Protein AF-A0A420D5E5-F1 (afdb_monomer)

Foldseek 3Di:
DCVVVVVVVVVVVVVVVVVCVVVVVVVVVVVVVVVVVVVVVVVVVLVVVLVVLLVVLQVVLQVQQVVVCVVVVVPRVSNVVSNVVSNVVSVVVSCVSVPVDDDPDVVVVVVVVVVVVVVD

Solvent-accessible surface area (backbone atoms only — not comparable to full-atom values): 6403 Å² total; per-residue (Å²): 132,63,67,70,54,54,54,56,49,52,54,50,49,52,50,50,51,53,51,48,54,53,48,57,49,50,55,52,50,52,52,50,51,52,53,49,52,50,51,52,52,53,51,48,55,50,52,50,50,51,49,50,54,33,52,50,31,36,51,51,16,41,54,51,8,50,53,46,18,66,75,70,66,44,76,65,57,39,34,53,52,29,35,52,49,16,44,51,52,18,50,52,50,46,40,44,74,75,58,76,46,86,68,88,57,72,66,58,58,50,52,57,53,52,54,61,63,70,78,109

Structure (mmCIF, N/CA/C/O backbone):
data_AF-A0A420D5E5-F1
#
_entry.id   AF-A0A420D5E5-F1
#
loop_
_atom_site.group_PDB
_atom_site.id
_atom_site.type_symbol
_atom_site.label_atom_id
_atom_site.label_alt_id
_atom_site.label_comp_id
_atom_site.label_asym_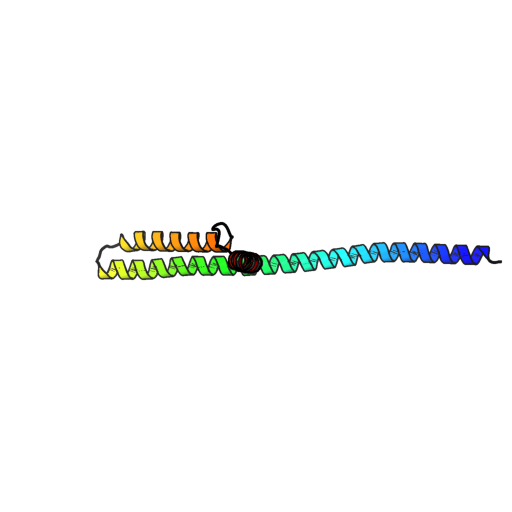id
_atom_site.label_entity_id
_atom_site.label_seq_id
_atom_site.pdbx_PDB_ins_code
_atom_site.Cartn_x
_atom_site.Cartn_y
_atom_site.Cartn_z
_atom_site.occupancy
_atom_site.B_iso_or_equiv
_atom_site.auth_seq_id
_atom_site.auth_comp_id
_atom_site.auth_asym_id
_atom_site.auth_atom_id
_atom_site.pdbx_PDB_model_num
ATOM 1 N N . MET A 1 1 ? 36.177 1.007 -63.473 1.00 59.88 1 MET A N 1
ATOM 2 C CA . MET A 1 1 ? 35.123 2.010 -63.183 1.00 59.88 1 MET A CA 1
ATOM 3 C C . MET A 1 1 ? 34.211 1.621 -62.009 1.00 59.88 1 MET A C 1
ATOM 5 O O . MET A 1 1 ? 33.434 2.459 -61.579 1.00 59.88 1 MET A O 1
ATOM 9 N N . THR A 1 2 ? 34.251 0.377 -61.513 1.00 67.38 2 THR A N 1
ATOM 10 C CA . THR A 1 2 ? 33.344 -0.151 -60.471 1.00 67.38 2 THR A CA 1
ATOM 11 C C . THR A 1 2 ? 33.805 0.124 -59.038 1.00 67.38 2 THR A C 1
ATOM 13 O O . THR A 1 2 ? 32.967 0.294 -58.166 1.00 67.38 2 THR A O 1
ATOM 16 N N . ASP A 1 3 ? 35.113 0.253 -58.828 1.00 74.44 3 ASP A N 1
ATOM 17 C CA . ASP A 1 3 ? 35.763 0.435 -57.523 1.00 74.44 3 ASP A CA 1
ATOM 18 C C . ASP A 1 3 ? 35.226 1.644 -56.721 1.00 74.44 3 ASP A C 1
ATOM 20 O O . ASP A 1 3 ? 34.739 1.504 -55.606 1.00 74.44 3 ASP A O 1
ATOM 24 N N . ASN A 1 4 ? 35.138 2.813 -57.363 1.00 78.56 4 ASN A N 1
ATOM 25 C CA . ASN A 1 4 ? 34.625 4.053 -56.757 1.00 78.56 4 ASN A CA 1
ATOM 26 C C . ASN A 1 4 ? 33.121 3.985 -56.381 1.00 78.56 4 ASN A C 1
ATOM 28 O O . ASN A 1 4 ? 32.632 4.700 -55.508 1.00 78.56 4 ASN A O 1
ATOM 32 N N . ARG A 1 5 ? 32.340 3.113 -57.037 1.00 78.50 5 ARG A N 1
ATOM 33 C CA . ARG A 1 5 ? 30.912 2.950 -56.717 1.00 78.50 5 ARG A CA 1
ATOM 34 C C . ARG A 1 5 ? 30.732 2.150 -55.430 1.00 78.50 5 ARG A C 1
ATOM 36 O O . ARG A 1 5 ? 29.925 2.562 -54.601 1.00 78.50 5 ARG A O 1
ATOM 43 N N . GLU A 1 6 ? 31.468 1.053 -55.284 1.00 83.94 6 GLU A N 1
ATOM 44 C CA . GLU A 1 6 ? 31.451 0.202 -54.087 1.00 83.94 6 GLU A CA 1
ATOM 45 C C . GLU A 1 6 ? 31.880 1.004 -52.851 1.00 83.94 6 GLU A C 1
ATOM 47 O O . GLU A 1 6 ? 31.156 1.029 -51.856 1.00 83.94 6 GLU A O 1
ATOM 52 N N . GLU A 1 7 ? 32.960 1.785 -52.967 1.00 85.62 7 GLU A N 1
ATOM 53 C CA . GLU A 1 7 ? 33.458 2.652 -51.891 1.00 85.62 7 GLU A CA 1
ATOM 54 C C . GLU A 1 7 ? 32.387 3.652 -51.410 1.00 85.62 7 GLU A C 1
ATOM 56 O O . GLU A 1 7 ? 32.112 3.761 -50.212 1.00 85.62 7 GLU A O 1
ATOM 61 N N . SER A 1 8 ? 31.672 4.297 -52.342 1.00 84.25 8 SER A N 1
ATOM 62 C CA . SER A 1 8 ? 30.581 5.227 -52.005 1.00 84.25 8 SER A CA 1
ATOM 63 C C . SER A 1 8 ? 29.365 4.557 -51.340 1.00 84.25 8 SER A C 1
ATOM 65 O O . SER A 1 8 ? 28.633 5.197 -50.578 1.00 84.25 8 SER A O 1
ATOM 67 N N . LEU A 1 9 ? 29.103 3.279 -51.640 1.00 87.00 9 LEU A N 1
ATOM 68 C CA . LEU A 1 9 ? 27.995 2.515 -51.059 1.00 87.00 9 LEU A CA 1
ATOM 69 C C . LEU A 1 9 ? 28.341 2.029 -49.656 1.00 87.00 9 LEU A C 1
ATOM 71 O O . LEU A 1 9 ? 27.487 2.077 -48.767 1.00 87.00 9 LEU A O 1
ATOM 75 N N . ASP A 1 10 ? 29.584 1.613 -49.443 1.00 90.56 10 ASP A N 1
ATOM 76 C CA . ASP A 1 10 ? 30.076 1.209 -48.133 1.00 90.56 10 ASP A CA 1
ATOM 77 C C . ASP A 1 10 ? 30.113 2.385 -47.160 1.00 90.56 10 ASP A C 1
ATOM 79 O O . ASP A 1 10 ? 29.715 2.242 -46.001 1.00 90.56 10 ASP A O 1
ATOM 83 N N . GLU A 1 11 ? 30.472 3.579 -47.627 1.00 91.50 11 GLU A N 1
ATOM 84 C CA . GLU A 1 11 ? 30.436 4.794 -46.815 1.00 91.50 11 GLU A CA 1
ATOM 85 C C . GLU A 1 11 ? 28.999 5.172 -46.406 1.00 91.50 11 GLU A C 1
ATOM 87 O O . GLU A 1 11 ? 28.723 5.464 -45.237 1.00 91.50 11 GLU A O 1
ATOM 92 N N . ARG A 1 12 ? 28.037 5.058 -47.333 1.00 88.31 12 ARG A N 1
ATOM 93 C CA . ARG A 1 12 ? 26.603 5.251 -47.046 1.00 88.31 12 ARG A CA 1
ATOM 94 C C . ARG A 1 12 ? 26.059 4.208 -46.076 1.00 88.31 12 ARG A C 1
ATOM 96 O O . ARG A 1 12 ? 25.318 4.567 -45.165 1.00 88.31 12 ARG A O 1
ATOM 103 N N . ARG A 1 13 ? 26.426 2.934 -46.241 1.00 92.94 13 ARG A N 1
ATOM 104 C CA . ARG A 1 13 ? 26.044 1.854 -45.316 1.00 92.94 13 ARG A CA 1
ATOM 105 C C . ARG A 1 13 ? 26.590 2.114 -43.922 1.00 92.94 13 ARG A C 1
ATOM 107 O O . ARG A 1 13 ? 25.833 2.035 -42.965 1.00 92.94 13 ARG A O 1
ATOM 114 N N . ARG A 1 14 ? 27.866 2.491 -43.801 1.00 93.06 14 ARG A N 1
ATOM 115 C CA . ARG A 1 14 ? 28.476 2.854 -42.512 1.00 93.06 14 ARG A CA 1
ATOM 116 C C . ARG A 1 14 ? 27.738 4.006 -41.843 1.00 93.06 14 ARG A C 1
ATOM 118 O O . ARG A 1 14 ? 27.431 3.912 -40.657 1.00 93.06 14 ARG A O 1
ATOM 125 N N . ARG A 1 15 ? 27.402 5.052 -42.603 1.00 91.44 15 ARG A N 1
ATOM 126 C CA . ARG A 1 15 ? 26.631 6.193 -42.097 1.00 91.44 15 ARG A CA 1
ATOM 127 C C . ARG A 1 15 ? 25.240 5.781 -41.611 1.00 91.44 15 ARG A C 1
ATOM 129 O O . ARG A 1 15 ? 24.864 6.151 -40.507 1.00 91.44 15 ARG A O 1
ATOM 136 N N . LEU A 1 16 ? 24.516 4.981 -42.394 1.00 89.12 16 LEU A N 1
ATOM 137 C CA . LEU A 1 16 ? 23.186 4.488 -42.024 1.00 89.12 16 LEU A CA 1
ATOM 138 C C . LEU A 1 16 ? 23.230 3.576 -40.795 1.00 89.12 16 LEU A C 1
ATOM 140 O O . LEU A 1 16 ? 22.380 3.698 -39.921 1.00 89.12 16 LEU A O 1
ATOM 144 N N . THR A 1 17 ? 24.229 2.700 -40.682 1.00 90.69 17 THR A N 1
ATOM 145 C CA . THR A 1 17 ? 24.403 1.844 -39.499 1.00 90.69 17 THR A CA 1
ATOM 146 C C . THR A 1 17 ? 24.723 2.671 -38.254 1.00 90.69 17 THR A C 1
ATOM 148 O O . THR A 1 17 ? 24.198 2.379 -37.183 1.00 90.69 17 THR A O 1
ATOM 151 N N . ALA A 1 18 ? 25.538 3.723 -38.380 1.00 90.69 18 ALA A N 1
ATOM 152 C CA . ALA A 1 18 ? 25.820 4.643 -37.279 1.00 90.69 18 ALA A CA 1
ATOM 153 C C . ALA A 1 18 ? 24.566 5.426 -36.844 1.00 90.69 18 ALA A C 1
ATOM 155 O O . ALA A 1 18 ? 24.319 5.579 -35.649 1.00 90.69 18 ALA A O 1
ATOM 156 N N . GLU A 1 19 ? 23.748 5.867 -37.800 1.00 88.62 19 GLU A N 1
ATOM 157 C CA . GLU A 1 19 ? 22.486 6.568 -37.543 1.00 88.62 19 GLU A CA 1
ATOM 158 C C . GLU A 1 19 ? 21.430 5.644 -36.914 1.00 88.62 19 GLU A C 1
ATOM 160 O O . GLU A 1 19 ? 20.793 6.015 -35.930 1.00 88.62 19 GLU A O 1
ATOM 165 N N . LEU A 1 20 ? 21.302 4.403 -37.400 1.00 87.19 20 LEU A N 1
ATOM 166 C CA . LEU A 1 20 ? 20.439 3.376 -36.805 1.00 87.19 20 LEU A CA 1
ATOM 167 C C . LEU A 1 20 ? 20.885 2.996 -35.392 1.00 87.19 20 LEU A C 1
ATOM 169 O O . LEU A 1 20 ? 20.038 2.784 -34.530 1.00 87.19 20 LEU A O 1
ATOM 173 N N . ALA A 1 21 ? 22.194 2.930 -35.133 1.00 89.00 21 ALA A N 1
ATOM 174 C CA . A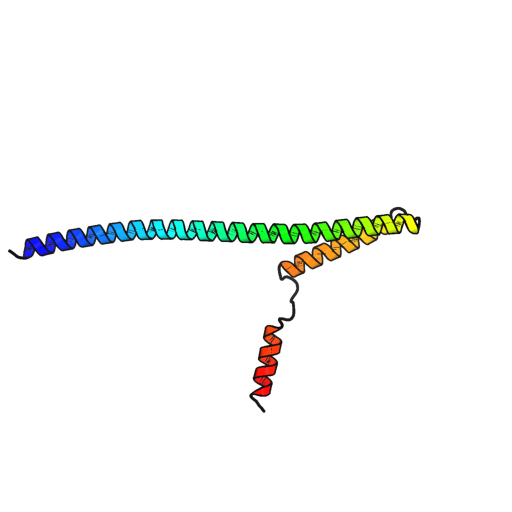LA A 1 21 ? 22.711 2.676 -33.792 1.00 89.00 21 ALA A CA 1
ATOM 175 C C . ALA A 1 21 ? 22.360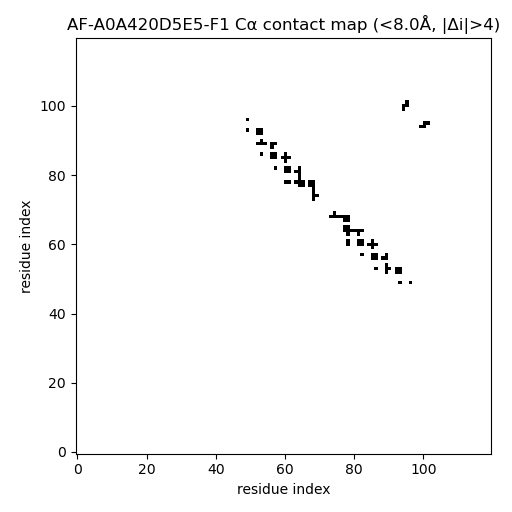 3.818 -32.828 1.00 89.00 21 ALA A C 1
ATOM 177 O O . ALA A 1 21 ? 21.939 3.552 -31.706 1.00 89.00 21 ALA A O 1
ATOM 178 N N . GLN A 1 22 ? 22.468 5.078 -33.264 1.00 87.00 22 GLN A N 1
ATOM 179 C CA . GLN A 1 22 ? 22.062 6.231 -32.452 1.00 87.00 22 GLN A CA 1
ATOM 1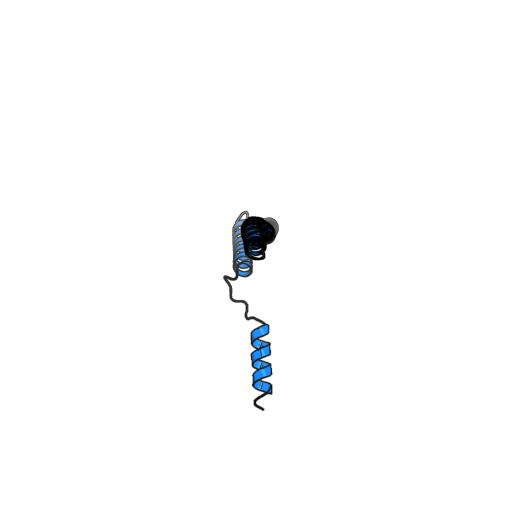80 C C . GLN A 1 22 ? 20.554 6.249 -32.198 1.00 87.00 22 GLN A C 1
ATOM 182 O O . GLN A 1 22 ? 20.124 6.417 -31.058 1.00 87.00 22 GLN A O 1
ATOM 187 N N . ARG A 1 23 ? 19.749 6.016 -33.237 1.00 85.94 23 ARG A N 1
ATOM 188 C CA . ARG A 1 23 ? 18.288 6.016 -33.129 1.00 85.94 23 ARG A CA 1
ATOM 189 C C . ARG A 1 23 ? 17.772 4.855 -32.285 1.00 85.94 23 ARG A C 1
ATOM 191 O O . ARG A 1 23 ? 16.956 5.066 -31.405 1.00 85.94 23 ARG A O 1
ATOM 198 N N . GLY A 1 24 ? 18.348 3.666 -32.446 1.00 84.19 24 GLY A N 1
ATOM 199 C CA . GLY A 1 24 ? 18.023 2.510 -31.614 1.00 84.19 24 GLY A CA 1
ATOM 200 C C . GLY A 1 24 ? 18.405 2.676 -30.139 1.00 84.19 24 GLY A C 1
ATOM 201 O O . GLY A 1 24 ? 17.820 2.006 -29.295 1.00 84.19 24 GLY A O 1
ATOM 202 N N . ILE A 1 25 ? 19.364 3.546 -29.797 1.00 83.88 25 ILE A N 1
ATOM 203 C CA . ILE A 1 25 ? 19.651 3.906 -28.397 1.00 83.88 25 ILE A CA 1
ATOM 204 C C . ILE A 1 25 ? 18.601 4.891 -27.868 1.00 83.88 25 ILE A C 1
ATOM 206 O O . ILE A 1 25 ? 18.153 4.720 -26.738 1.00 83.88 25 ILE A O 1
ATOM 210 N N . ALA A 1 26 ? 18.198 5.881 -28.671 1.00 82.06 26 ALA A N 1
ATOM 211 C CA . ALA A 1 26 ? 17.155 6.841 -28.306 1.00 82.06 26 ALA A CA 1
ATOM 212 C C . ALA A 1 26 ? 15.790 6.158 -28.117 1.00 82.06 26 ALA A C 1
ATOM 214 O O . ALA A 1 26 ? 15.196 6.295 -27.054 1.00 82.06 26 ALA A O 1
ATOM 215 N N . ASP A 1 27 ? 15.368 5.328 -29.074 1.00 86.44 27 ASP A N 1
ATOM 216 C CA . ASP A 1 27 ? 14.101 4.588 -29.012 1.00 86.44 27 ASP A CA 1
ATOM 217 C C . ASP A 1 27 ? 14.060 3.662 -27.779 1.00 86.44 27 ASP A C 1
ATOM 219 O O . ASP A 1 27 ? 13.068 3.607 -27.060 1.00 86.44 27 ASP A O 1
ATOM 223 N N . LYS A 1 28 ? 15.175 2.983 -27.465 1.00 85.38 28 LYS A N 1
ATOM 224 C CA . LYS A 1 28 ? 15.289 2.149 -26.253 1.00 85.38 28 LYS A CA 1
ATOM 225 C C . LYS A 1 28 ? 15.284 2.957 -24.958 1.00 85.38 28 LYS A C 1
ATOM 227 O O . LYS A 1 28 ? 14.877 2.431 -23.924 1.00 85.38 28 LYS A O 1
ATOM 232 N N . ALA A 1 29 ? 15.800 4.185 -24.974 1.00 82.81 29 ALA A N 1
ATOM 233 C CA . ALA A 1 29 ? 15.765 5.067 -23.813 1.00 82.81 29 ALA A CA 1
ATOM 234 C C . ALA A 1 29 ? 14.335 5.559 -23.553 1.00 82.81 29 ALA A C 1
ATOM 236 O O . ALA A 1 29 ? 13.877 5.477 -22.416 1.00 82.81 29 ALA A O 1
ATOM 237 N N . GLU A 1 30 ? 13.615 5.961 -24.602 1.00 84.31 30 GLU A N 1
ATOM 238 C CA . GLU A 1 30 ? 12.204 6.353 -24.525 1.00 84.31 30 GLU A CA 1
ATOM 239 C C . GLU A 1 30 ? 11.319 5.188 -24.064 1.00 84.31 30 GLU A C 1
ATOM 241 O O . GLU A 1 30 ? 10.570 5.337 -23.101 1.00 84.31 30 GLU A O 1
ATOM 246 N N . GLU A 1 31 ? 11.482 3.995 -24.646 1.00 84.81 31 GLU A N 1
ATOM 247 C CA . GLU A 1 31 ? 10.757 2.786 -24.229 1.00 84.81 31 GLU A CA 1
ATOM 248 C C . GLU A 1 31 ? 11.013 2.463 -22.746 1.00 84.81 31 GLU A C 1
ATOM 250 O O . GLU A 1 31 ? 10.101 2.128 -21.988 1.00 84.81 31 GLU A O 1
ATOM 255 N N . ARG A 1 32 ? 12.258 2.619 -22.282 1.00 83.31 32 ARG A N 1
ATOM 256 C CA . ARG A 1 32 ? 12.615 2.392 -20.877 1.00 83.31 32 ARG A CA 1
ATOM 257 C C . ARG A 1 32 ? 11.992 3.429 -19.941 1.00 83.31 32 ARG A C 1
ATOM 259 O O . ARG A 1 32 ? 11.614 3.075 -18.821 1.00 83.31 32 ARG A O 1
ATOM 266 N N . ASP A 1 33 ? 11.902 4.682 -20.366 1.00 85.88 33 ASP A N 1
ATOM 267 C CA . ASP A 1 33 ? 11.272 5.751 -19.593 1.00 85.88 33 ASP A CA 1
ATOM 268 C C . ASP A 1 33 ? 9.749 5.579 -19.532 1.00 85.88 33 ASP A C 1
ATOM 270 O O . ASP A 1 33 ? 9.161 5.747 -18.460 1.00 85.88 33 ASP A O 1
ATOM 274 N N . GLU A 1 34 ? 9.117 5.136 -20.621 1.00 87.00 34 GLU A N 1
ATOM 275 C CA . GLU A 1 34 ? 7.698 4.766 -20.653 1.00 87.00 34 GLU A CA 1
ATOM 276 C C . GLU A 1 34 ? 7.394 3.587 -19.724 1.00 87.00 34 GLU A C 1
ATOM 278 O O . GLU A 1 34 ? 6.502 3.687 -18.875 1.00 87.00 34 GLU A O 1
ATOM 283 N N . ILE A 1 35 ? 8.179 2.505 -19.794 1.00 86.50 35 ILE A N 1
ATOM 284 C CA . ILE A 1 35 ? 8.045 1.347 -18.894 1.00 86.50 35 ILE A CA 1
ATOM 285 C C . ILE A 1 35 ? 8.179 1.794 -17.434 1.00 86.50 35 ILE A C 1
ATOM 287 O O . ILE A 1 35 ? 7.376 1.410 -16.580 1.00 86.50 35 ILE A O 1
ATOM 291 N N . ARG A 1 36 ? 9.152 2.659 -17.132 1.00 83.88 36 ARG A N 1
ATOM 292 C CA . ARG A 1 36 ? 9.365 3.175 -15.775 1.00 83.88 36 ARG A CA 1
ATOM 293 C C . ARG A 1 36 ? 8.213 4.061 -15.303 1.00 83.88 36 ARG A C 1
ATOM 295 O O . ARG A 1 36 ? 7.827 3.995 -14.131 1.00 83.88 36 ARG A O 1
ATOM 302 N N . ALA A 1 37 ? 7.650 4.883 -16.183 1.00 85.31 37 ALA A N 1
ATOM 303 C CA . ALA A 1 37 ? 6.485 5.708 -15.884 1.00 85.31 37 ALA A CA 1
ATOM 304 C C . ALA A 1 37 ? 5.240 4.844 -15.621 1.00 85.31 37 ALA A C 1
ATOM 306 O O . ALA A 1 37 ? 4.489 5.110 -14.676 1.00 85.31 37 ALA A O 1
ATOM 307 N N . GLU A 1 38 ? 5.045 3.774 -16.395 1.00 85.44 38 GLU A N 1
ATOM 308 C CA . GLU A 1 38 ? 3.988 2.795 -16.154 1.00 85.44 38 GLU A CA 1
ATOM 309 C C . GLU A 1 38 ? 4.156 2.063 -14.822 1.00 85.44 38 GLU A C 1
ATOM 311 O O . GLU A 1 38 ? 3.193 1.960 -14.059 1.00 85.44 38 GLU A O 1
ATOM 316 N N . GLU A 1 39 ? 5.356 1.563 -14.519 1.00 84.50 39 GLU A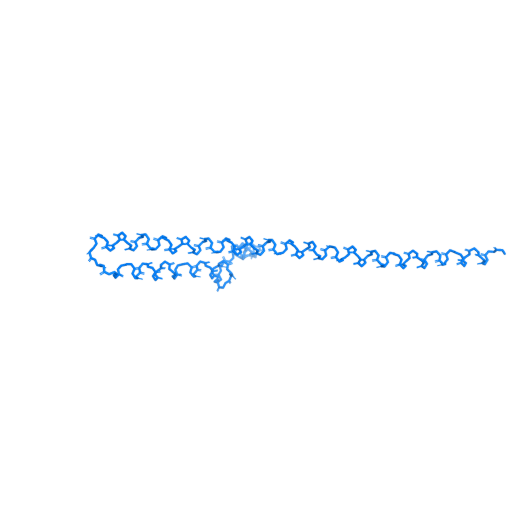 N 1
ATOM 317 C CA . GLU A 1 39 ? 5.658 0.906 -13.243 1.00 84.50 39 GLU A CA 1
ATOM 318 C C . GLU A 1 39 ? 5.413 1.845 -12.063 1.00 84.50 39 GLU A C 1
ATOM 320 O O . GLU A 1 39 ? 4.774 1.458 -11.085 1.00 84.50 39 GLU A O 1
ATOM 325 N N . THR A 1 40 ? 5.830 3.107 -12.181 1.00 86.19 40 THR A N 1
ATOM 326 C CA . THR A 1 40 ? 5.596 4.130 -11.153 1.00 86.19 40 THR A CA 1
ATOM 327 C C . THR A 1 40 ? 4.100 4.359 -10.935 1.00 86.19 40 THR A C 1
ATOM 329 O O . THR A 1 40 ? 3.633 4.388 -9.794 1.00 86.19 40 THR A O 1
ATOM 332 N N . ARG A 1 41 ? 3.311 4.461 -12.014 1.00 88.75 41 ARG A N 1
ATOM 333 C CA . ARG A 1 41 ? 1.851 4.629 -11.931 1.00 88.75 41 ARG A CA 1
ATOM 334 C C . ARG A 1 41 ? 1.174 3.410 -11.299 1.00 88.75 41 ARG A C 1
ATOM 336 O O . ARG A 1 41 ? 0.293 3.574 -10.452 1.00 88.75 41 ARG A O 1
ATOM 343 N N . LYS A 1 42 ? 1.591 2.197 -11.680 1.00 85.44 42 LYS A N 1
ATOM 344 C CA . LYS A 1 42 ? 1.097 0.930 -11.112 1.00 85.44 42 LYS A CA 1
ATOM 345 C C . LYS A 1 42 ? 1.427 0.839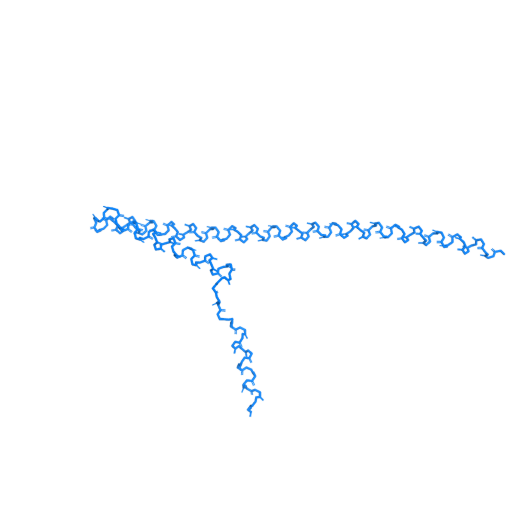 -9.616 1.00 85.44 42 LYS A C 1
ATOM 347 O O . LYS A 1 42 ? 0.532 0.561 -8.817 1.00 85.44 42 LYS A O 1
ATOM 352 N N . GLY A 1 43 ? 2.664 1.158 -9.229 1.00 85.25 43 GLY A N 1
ATOM 353 C CA . GLY A 1 43 ? 3.114 1.187 -7.836 1.00 85.25 43 GLY A CA 1
ATOM 354 C C . GLY A 1 43 ? 2.340 2.195 -6.985 1.00 85.25 43 GLY A C 1
ATOM 355 O O . GLY A 1 43 ? 1.878 1.855 -5.897 1.00 85.25 43 GLY A O 1
ATOM 356 N N . TYR A 1 44 ? 2.101 3.400 -7.507 1.00 89.25 44 TYR A N 1
ATOM 357 C CA . TYR A 1 44 ? 1.307 4.419 -6.818 1.00 89.25 44 TYR A CA 1
ATOM 358 C C . TYR A 1 44 ? -0.151 3.992 -6.617 1.00 89.25 44 TYR A C 1
ATOM 360 O O . TYR A 1 44 ? -0.693 4.115 -5.519 1.00 89.25 44 TYR A O 1
ATOM 368 N N . GLY A 1 45 ? -0.787 3.442 -7.657 1.00 88.50 45 GLY A N 1
ATOM 369 C CA . GLY A 1 45 ? -2.160 2.942 -7.566 1.00 88.50 45 GLY A CA 1
ATOM 370 C C . GLY A 1 45 ? -2.305 1.811 -6.545 1.00 88.50 45 GLY A C 1
ATOM 371 O O . GLY A 1 45 ? -3.289 1.759 -5.808 1.00 88.50 45 GLY A O 1
ATOM 372 N N . MET A 1 46 ? -1.307 0.931 -6.458 1.00 86.56 46 MET A N 1
ATOM 373 C CA . MET A 1 46 ? -1.273 -0.129 -5.453 1.00 86.56 46 MET A CA 1
ATOM 374 C C . MET A 1 46 ? -1.059 0.425 -4.040 1.00 86.56 46 MET A C 1
ATOM 376 O O . MET A 1 46 ? -1.806 0.062 -3.133 1.00 86.56 46 MET A O 1
ATOM 380 N N . ALA A 1 47 ? -0.121 1.357 -3.855 1.00 87.44 47 ALA A N 1
ATOM 381 C CA . ALA A 1 47 ? 0.114 2.012 -2.568 1.00 87.44 47 ALA A CA 1
ATOM 382 C C . ALA A 1 47 ? -1.135 2.744 -2.052 1.00 87.44 47 ALA A C 1
ATOM 384 O O . ALA A 1 47 ? -1.474 2.633 -0.873 1.00 87.44 47 ALA A O 1
ATOM 385 N N . MET A 1 48 ? -1.862 3.435 -2.933 1.00 92.12 48 MET A N 1
ATOM 386 C CA . MET A 1 48 ? -3.123 4.095 -2.590 1.00 92.12 48 MET A CA 1
ATOM 387 C C . MET A 1 48 ? -4.202 3.111 -2.142 1.00 92.12 48 MET A C 1
ATOM 389 O O . MET A 1 48 ? -4.854 3.349 -1.126 1.00 92.12 48 MET A O 1
ATOM 393 N N . LYS A 1 49 ? -4.361 1.982 -2.844 1.00 89.12 49 LYS A N 1
ATOM 394 C CA . LYS A 1 49 ? -5.305 0.928 -2.441 1.00 89.12 49 LYS A CA 1
ATOM 395 C C . LYS A 1 49 ? -4.981 0.391 -1.051 1.00 89.12 49 LYS A C 1
ATOM 397 O O . LYS A 1 49 ? -5.838 0.442 -0.174 1.00 89.12 49 LYS A O 1
ATOM 402 N N . ILE A 1 50 ? -3.730 -0.012 -0.830 1.00 89.38 50 ILE A N 1
ATOM 403 C CA . ILE A 1 50 ? -3.255 -0.531 0.462 1.00 89.38 50 ILE A CA 1
ATOM 404 C C . ILE A 1 50 ? -3.493 0.495 1.580 1.00 89.38 50 ILE A C 1
ATOM 406 O O . ILE A 1 50 ? -3.983 0.150 2.655 1.00 89.38 50 ILE A O 1
ATOM 410 N N . SER A 1 51 ? -3.209 1.771 1.309 1.00 90.75 51 SER A N 1
ATOM 411 C CA . SER A 1 51 ? -3.426 2.857 2.269 1.00 90.75 51 SER A CA 1
ATOM 412 C C . SER A 1 51 ? -4.911 3.031 2.600 1.00 90.75 51 SER A C 1
ATOM 414 O O . SER A 1 51 ? -5.270 3.160 3.768 1.00 90.75 51 SER A O 1
ATOM 416 N N . SER A 1 52 ? -5.787 2.991 1.590 1.00 93.06 52 SER A N 1
ATOM 417 C CA . SER A 1 52 ? -7.235 3.133 1.780 1.00 93.06 52 SER A CA 1
ATOM 418 C C . SER A 1 52 ? -7.844 1.978 2.578 1.00 93.06 52 SER A C 1
ATOM 420 O O . SER A 1 52 ? -8.648 2.214 3.479 1.00 93.06 52 SER A O 1
ATOM 422 N N . GLU A 1 53 ? -7.407 0.744 2.317 1.00 89.69 53 GLU A N 1
ATOM 423 C CA . GLU A 1 53 ? -7.851 -0.438 3.054 1.00 89.69 53 GLU A CA 1
ATOM 424 C C . GLU A 1 53 ? -7.436 -0.347 4.527 1.00 89.69 53 GLU A C 1
ATOM 426 O O . GLU A 1 53 ? -8.257 -0.557 5.420 1.00 89.69 53 GLU A O 1
ATOM 431 N N . PHE A 1 54 ? -6.193 0.058 4.796 1.00 92.12 54 PHE A N 1
ATOM 432 C CA . PHE A 1 54 ? -5.697 0.248 6.156 1.00 92.12 54 PHE A CA 1
ATOM 433 C C . PHE A 1 54 ? -6.469 1.335 6.919 1.00 92.12 54 PHE A C 1
ATOM 435 O O . PHE A 1 54 ? -6.956 1.092 8.024 1.00 92.12 54 PHE A O 1
ATOM 442 N N . ILE A 1 55 ? -6.633 2.519 6.319 1.00 93.62 55 ILE A N 1
ATOM 443 C CA . ILE A 1 55 ? -7.350 3.642 6.942 1.00 93.62 55 ILE A CA 1
ATOM 444 C C . ILE A 1 55 ? -8.805 3.257 7.227 1.00 93.62 55 ILE A C 1
ATOM 446 O O . ILE A 1 55 ? -9.322 3.566 8.300 1.00 93.62 55 ILE A O 1
ATOM 450 N N . SER A 1 56 ? -9.455 2.538 6.306 1.00 94.00 56 SER A N 1
ATOM 451 C CA . SER A 1 56 ? -10.834 2.087 6.496 1.00 94.00 56 SER A CA 1
ATOM 452 C C . SER A 1 56 ? -10.984 1.169 7.715 1.00 94.00 56 SER A C 1
ATOM 454 O O . SER A 1 56 ? -11.889 1.379 8.521 1.00 94.00 56 SER A O 1
ATOM 456 N N . ALA A 1 57 ? -10.060 0.225 7.922 1.00 91.81 57 ALA A N 1
ATOM 457 C CA . ALA A 1 57 ? -10.076 -0.672 9.076 1.00 91.81 57 ALA A CA 1
ATOM 458 C C . ALA A 1 57 ? -9.918 0.087 10.405 1.00 91.81 57 ALA A C 1
ATOM 460 O O . ALA A 1 57 ? -10.626 -0.201 11.373 1.00 91.81 57 ALA A O 1
ATOM 461 N N . VAL A 1 58 ? -9.039 1.094 10.442 1.00 92.44 58 VAL A N 1
ATOM 462 C CA . VAL A 1 58 ? -8.831 1.940 11.628 1.00 92.44 58 VAL A CA 1
ATOM 463 C C . VAL A 1 58 ? -10.072 2.776 11.935 1.00 92.44 58 VAL A C 1
ATOM 465 O O . VAL A 1 58 ? -10.509 2.808 13.083 1.00 92.44 58 VAL A O 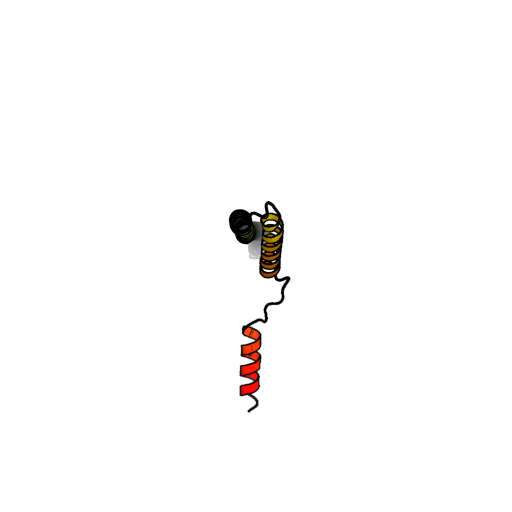1
ATOM 468 N N . ILE A 1 59 ? -10.670 3.418 10.925 1.00 95.56 59 ILE A N 1
ATOM 469 C CA . ILE A 1 59 ? -11.890 4.222 11.097 1.00 95.56 59 ILE A CA 1
ATOM 470 C C . ILE A 1 59 ? -13.036 3.349 11.611 1.00 95.56 59 ILE A C 1
ATOM 472 O O . ILE A 1 59 ? -13.717 3.730 12.560 1.00 95.56 59 ILE A O 1
ATOM 476 N N . VAL A 1 60 ? -13.231 2.162 11.031 1.00 94.00 60 VAL A N 1
ATOM 477 C CA . VAL A 1 60 ? -14.262 1.217 11.481 1.00 94.00 60 VAL A CA 1
ATOM 478 C C . VAL A 1 60 ? -14.013 0.784 12.928 1.00 94.00 60 VAL A C 1
ATOM 480 O O . VAL A 1 60 ? -14.941 0.823 13.734 1.00 94.00 60 VAL A O 1
ATOM 483 N N . GLY A 1 61 ? -12.773 0.441 13.292 1.00 92.44 61 GLY A N 1
ATOM 484 C CA . GLY A 1 61 ? -12.409 0.094 14.670 1.00 92.44 61 GLY A CA 1
ATOM 485 C C . GLY A 1 61 ? -12.653 1.237 15.659 1.00 92.44 61 GLY A C 1
ATOM 486 O O . GLY A 1 61 ? -13.178 1.006 16.745 1.00 92.44 61 GLY A O 1
ATOM 487 N N . ALA A 1 62 ? -12.355 2.477 15.266 1.00 92.31 62 ALA A N 1
ATOM 488 C CA . ALA A 1 62 ? -12.604 3.659 16.085 1.00 92.31 62 ALA A CA 1
ATOM 489 C C . ALA A 1 62 ? -14.106 3.932 16.276 1.00 92.31 62 ALA A C 1
ATOM 491 O O . ALA A 1 62 ? -14.542 4.167 17.400 1.00 92.31 62 ALA A O 1
ATOM 492 N N . ILE A 1 63 ? -14.909 3.854 15.208 1.00 94.06 63 ILE A N 1
ATOM 493 C CA . ILE A 1 63 ? -16.367 4.042 15.280 1.00 94.06 63 ILE A CA 1
ATOM 494 C C . ILE A 1 63 ? -17.001 2.969 16.173 1.00 94.06 63 ILE A C 1
ATOM 496 O O . ILE A 1 63 ? -17.805 3.293 17.048 1.00 94.06 63 ILE A O 1
ATOM 500 N N . LEU A 1 64 ? -16.622 1.701 15.985 1.00 90.75 64 LEU A N 1
ATOM 501 C CA . LEU A 1 64 ? -17.126 0.592 16.798 1.00 90.75 64 LEU A CA 1
ATOM 502 C C . LEU A 1 64 ? -16.679 0.701 18.258 1.00 90.75 64 LEU A C 1
ATOM 504 O O . LEU A 1 64 ? -17.492 0.485 19.152 1.00 90.75 64 LEU A O 1
ATOM 508 N N . GLY A 1 65 ? -15.420 1.069 18.507 1.00 89.88 65 GLY A N 1
ATOM 509 C CA . GLY A 1 65 ? -14.886 1.283 19.851 1.00 89.88 65 GLY A CA 1
ATOM 510 C C . GLY A 1 65 ? -15.596 2.410 20.591 1.00 89.88 65 GLY A C 1
ATOM 511 O O . GLY A 1 65 ? -15.981 2.234 21.744 1.00 89.88 65 GLY A O 1
ATOM 512 N N . TYR A 1 66 ? -15.841 3.532 19.912 1.00 88.56 66 TYR A N 1
ATOM 513 C CA . TYR A 1 66 ? -16.584 4.657 20.475 1.00 88.56 66 TYR A CA 1
ATOM 514 C C . TYR A 1 66 ? -18.020 4.268 20.831 1.00 88.56 66 TYR A C 1
ATOM 516 O O . TYR A 1 66 ? -18.493 4.560 21.929 1.00 88.56 66 TYR A O 1
ATOM 524 N N . LEU A 1 67 ? -18.706 3.573 19.919 1.00 87.88 67 LEU A N 1
ATOM 525 C CA . LEU A 1 67 ? -20.073 3.121 20.153 1.00 87.88 67 LEU A CA 1
ATOM 526 C C . LEU A 1 67 ? -20.127 2.138 21.331 1.00 87.88 67 LEU A C 1
ATOM 528 O O . LEU A 1 67 ? -20.985 2.266 22.200 1.00 87.88 67 LEU A O 1
ATOM 532 N N . PHE A 1 68 ? -19.179 1.203 21.397 1.00 87.06 68 PHE A N 1
ATOM 533 C CA . PHE A 1 68 ? -19.076 0.237 22.486 1.00 87.06 68 PHE A CA 1
ATOM 534 C C . PHE A 1 68 ? -18.840 0.913 23.842 1.00 87.06 68 PHE A C 1
ATOM 536 O O . PHE A 1 68 ? -19.560 0.627 24.799 1.00 87.06 68 PHE A O 1
ATOM 543 N N . ASP A 1 69 ? -17.899 1.858 23.920 1.00 85.94 69 ASP A N 1
ATOM 544 C CA . ASP A 1 69 ? -17.642 2.614 25.151 1.00 85.94 69 ASP A CA 1
ATOM 545 C C . ASP A 1 69 ? -18.857 3.427 25.599 1.00 85.94 69 ASP A C 1
ATOM 547 O O . ASP A 1 69 ? -19.104 3.544 26.801 1.00 85.94 69 ASP A O 1
ATOM 551 N N . HIS A 1 70 ? -19.648 3.936 24.653 1.00 83.75 70 HIS A N 1
ATOM 552 C CA . HIS A 1 70 ? -20.878 4.659 24.957 1.00 83.75 70 HIS A CA 1
ATOM 553 C C . HIS A 1 70 ? -21.970 3.751 25.543 1.00 83.75 70 HIS A C 1
ATOM 555 O O . HIS A 1 70 ? -22.655 4.150 26.481 1.00 83.75 70 HIS A O 1
ATOM 561 N N . PHE A 1 71 ? -22.120 2.524 25.033 1.00 83.62 71 PHE A N 1
ATOM 562 C CA . PHE A 1 71 ? -23.129 1.580 25.528 1.00 83.62 71 PHE A CA 1
ATOM 563 C C . PHE A 1 71 ? -22.765 0.945 26.872 1.00 83.62 71 PHE A C 1
ATOM 565 O O . PHE A 1 71 ? -23.643 0.745 27.708 1.00 83.62 71 PHE A O 1
ATOM 572 N N . VAL A 1 72 ? -21.491 0.601 27.080 1.00 81.50 72 VAL A N 1
ATOM 573 C CA . VAL A 1 72 ? -21.040 -0.131 28.278 1.00 81.50 72 VAL A CA 1
ATOM 574 C C . VAL A 1 72 ? -20.577 0.829 29.386 1.00 81.50 72 VAL A C 1
ATOM 576 O O . VAL A 1 72 ? -20.402 0.425 30.533 1.00 81.50 72 VAL A O 1
ATOM 579 N N . GLY A 1 73 ? -20.397 2.119 29.077 1.00 72.25 73 GLY A N 1
ATOM 580 C CA . GLY A 1 73 ? -19.889 3.117 30.024 1.00 72.25 73 GLY A CA 1
ATOM 581 C C . GLY A 1 73 ? -18.411 2.914 30.385 1.00 72.25 73 GLY A C 1
ATOM 582 O O . GLY A 1 73 ? -17.897 3.565 31.293 1.00 72.25 73 GLY A O 1
ATOM 583 N N . THR A 1 74 ? -17.708 2.022 29.681 1.00 70.50 74 THR A N 1
ATOM 584 C CA . THR A 1 74 ? -16.300 1.663 29.899 1.00 70.50 74 THR A CA 1
ATOM 585 C C . THR A 1 74 ? -15.353 2.639 29.207 1.00 70.50 74 THR A C 1
ATOM 587 O O . THR A 1 74 ? -14.463 2.231 28.473 1.00 70.50 74 THR A O 1
ATOM 590 N N . SER A 1 75 ? -15.513 3.943 29.414 1.00 72.06 75 SER A N 1
ATOM 591 C CA . SER A 1 75 ? -14.606 4.928 28.811 1.00 72.06 75 SER A CA 1
ATOM 592 C C . SER A 1 75 ? -13.207 4.862 29.465 1.00 72.06 75 SER A C 1
ATOM 594 O O . SER A 1 75 ? -13.141 5.045 30.684 1.00 72.06 75 SER A O 1
ATOM 596 N N . PRO A 1 76 ? -12.079 4.659 28.732 1.00 78.06 76 PRO A N 1
ATOM 597 C CA . PRO A 1 76 ? -11.901 4.487 27.279 1.00 78.06 76 PRO A CA 1
ATOM 598 C C . PRO A 1 76 ? -11.387 3.078 26.883 1.00 78.06 76 PRO A C 1
ATOM 600 O O . PRO A 1 76 ? -10.566 2.924 25.975 1.00 78.06 76 PRO A O 1
ATOM 603 N N . TRP A 1 77 ? -11.759 2.038 27.629 1.00 84.38 77 TRP A N 1
ATOM 604 C CA . TRP A 1 77 ? -11.173 0.702 27.478 1.00 84.38 77 TRP A CA 1
ATOM 605 C C . TRP A 1 77 ? -11.604 -0.006 26.188 1.00 84.38 77 TRP A C 1
ATOM 607 O O . TRP A 1 77 ? -10.777 -0.653 25.542 1.00 84.38 77 TRP A O 1
ATOM 617 N N . GLY A 1 78 ? -12.863 0.126 25.774 1.00 85.19 78 GLY A N 1
ATOM 618 C CA . GLY A 1 78 ? -13.366 -0.450 24.528 1.00 85.19 78 GLY A CA 1
ATOM 619 C C . GLY A 1 78 ? -12.806 0.255 23.298 1.00 85.19 78 GLY A C 1
ATOM 620 O O . GLY A 1 78 ? -12.440 -0.424 22.340 1.00 85.19 78 GLY A O 1
ATOM 621 N N . MET A 1 79 ? -12.617 1.577 23.346 1.00 87.00 79 MET A N 1
ATOM 622 C CA . MET A 1 79 ? -11.870 2.324 22.329 1.00 87.00 79 MET A CA 1
ATOM 623 C C . MET A 1 79 ? -10.452 1.770 22.159 1.00 87.00 79 MET A C 1
ATOM 625 O O . MET A 1 79 ? -10.043 1.502 21.034 1.00 87.00 79 MET A O 1
ATOM 629 N N . ILE A 1 80 ? -9.712 1.536 23.250 1.00 90.06 80 ILE A N 1
ATOM 630 C CA . ILE A 1 80 ? -8.338 1.005 23.186 1.00 90.06 80 ILE A CA 1
ATOM 631 C C . ILE A 1 80 ? -8.313 -0.393 22.558 1.00 90.06 80 ILE A C 1
ATOM 633 O O . ILE A 1 80 ? -7.520 -0.647 21.649 1.00 90.06 80 ILE A O 1
ATOM 637 N N . ILE A 1 81 ? -9.187 -1.297 23.011 1.00 89.94 81 ILE A N 1
ATOM 638 C CA . ILE A 1 81 ? -9.228 -2.682 22.521 1.00 89.94 81 ILE A CA 1
ATOM 639 C C . ILE A 1 81 ? -9.655 -2.729 21.051 1.00 89.94 81 ILE A C 1
ATOM 641 O O . ILE A 1 81 ? -9.002 -3.396 20.251 1.00 89.94 81 ILE A O 1
ATOM 645 N N . MET A 1 82 ? -10.717 -2.014 20.670 1.00 89.38 82 MET A N 1
ATOM 646 C CA . MET A 1 82 ? -11.224 -2.017 19.292 1.00 89.38 82 MET A CA 1
ATOM 647 C C . MET A 1 82 ? -10.282 -1.309 18.323 1.00 89.38 82 MET A C 1
ATOM 649 O O . MET A 1 82 ? -10.170 -1.728 17.172 1.00 89.38 82 MET A O 1
ATOM 653 N N . LEU A 1 83 ? -9.552 -0.289 18.776 1.00 90.06 83 LEU A N 1
ATOM 654 C CA . LEU A 1 83 ? -8.542 0.377 17.961 1.00 90.06 83 LEU A CA 1
ATOM 655 C C . LEU A 1 83 ? -7.309 -0.512 17.766 1.00 90.06 83 LEU A C 1
ATOM 657 O O . LEU A 1 83 ? -6.819 -0.615 16.643 1.00 90.06 83 LEU A O 1
ATOM 661 N N . LEU A 1 84 ? -6.861 -1.231 18.803 1.00 92.62 84 LEU A N 1
ATOM 662 C CA . LEU A 1 84 ? -5.824 -2.263 18.667 1.00 92.62 84 LEU A CA 1
ATOM 663 C C . LEU A 1 84 ? -6.259 -3.388 17.724 1.00 92.62 84 LEU A C 1
ATOM 665 O O . LEU A 1 84 ? -5.486 -3.798 16.860 1.00 92.62 84 LEU A O 1
ATOM 669 N N . LEU A 1 85 ? -7.496 -3.869 17.862 1.00 91.81 85 LEU A N 1
ATOM 670 C CA . LEU A 1 85 ? -8.053 -4.911 17.006 1.00 91.81 85 LEU A CA 1
ATOM 671 C C . LEU A 1 85 ? -8.150 -4.440 15.546 1.00 91.81 85 LEU A C 1
ATOM 673 O O . LEU A 1 85 ? -7.702 -5.147 14.647 1.00 91.81 85 LEU A O 1
ATOM 677 N N . GLY A 1 86 ? -8.684 -3.237 15.310 1.00 90.38 86 GLY A N 1
ATOM 678 C CA . GLY A 1 86 ? -8.801 -2.626 13.985 1.00 90.38 86 GLY A CA 1
ATOM 679 C C . GLY A 1 86 ? -7.441 -2.360 13.340 1.00 90.38 86 GLY A C 1
ATOM 680 O O . GLY A 1 86 ? -7.254 -2.642 12.158 1.00 90.38 86 GLY A O 1
ATOM 681 N N . PHE A 1 87 ? -6.458 -1.914 14.124 1.00 91.62 87 PHE A N 1
ATOM 682 C CA . PHE A 1 87 ? -5.076 -1.769 13.671 1.00 91.62 87 PHE A CA 1
ATOM 683 C C . PHE A 1 87 ? -4.461 -3.121 13.298 1.00 91.62 87 PHE A C 1
ATOM 685 O O . PHE A 1 87 ? -3.880 -3.251 12.223 1.00 91.62 87 PHE A O 1
ATOM 692 N N . CYS A 1 88 ? -4.630 -4.144 14.138 1.00 92.31 88 CYS A N 1
ATOM 693 C CA . CYS A 1 88 ? -4.127 -5.489 13.869 1.00 92.31 88 CYS A CA 1
ATOM 694 C C . CYS A 1 88 ? -4.762 -6.076 12.598 1.00 92.31 88 CYS A C 1
ATOM 696 O O . CYS A 1 88 ? -4.054 -6.583 11.730 1.00 92.31 88 CYS A O 1
ATOM 698 N N . ALA A 1 89 ? -6.078 -5.921 12.427 1.00 90.31 89 ALA A N 1
ATOM 699 C CA . ALA A 1 89 ? -6.789 -6.309 11.211 1.00 90.31 89 ALA A CA 1
ATOM 700 C C . ALA A 1 89 ? -6.286 -5.546 9.973 1.00 90.31 89 ALA A C 1
ATOM 702 O O . ALA A 1 89 ? -6.061 -6.155 8.927 1.00 90.31 89 ALA A O 1
ATOM 703 N N . GLY A 1 90 ? -6.048 -4.237 10.097 1.00 88.62 90 GLY A N 1
ATOM 704 C CA . GLY A 1 90 ? -5.464 -3.412 9.041 1.00 88.62 90 GLY A CA 1
ATOM 705 C C . GLY A 1 90 ? -4.068 -3.888 8.641 1.00 88.62 90 GLY A C 1
ATOM 706 O O . GLY A 1 90 ? -3.814 -4.109 7.460 1.00 88.62 90 GLY A O 1
ATOM 707 N N . VAL A 1 91 ? -3.177 -4.117 9.610 1.00 89.44 91 VAL A N 1
ATOM 708 C CA . VAL A 1 91 ? -1.819 -4.633 9.369 1.00 89.44 91 VAL A CA 1
ATOM 709 C C . VAL A 1 91 ? -1.864 -6.018 8.724 1.00 89.44 91 VAL A C 1
ATOM 711 O O . VAL A 1 91 ? -1.155 -6.252 7.748 1.00 89.44 91 VAL A O 1
ATOM 714 N N . LEU A 1 92 ? -2.723 -6.922 9.202 1.00 87.00 92 LEU A N 1
ATOM 715 C CA . LEU A 1 92 ? -2.911 -8.245 8.599 1.00 87.00 92 LEU A CA 1
ATOM 716 C C . LEU A 1 92 ? -3.411 -8.155 7.153 1.00 87.00 92 LEU A C 1
ATOM 718 O O . LEU A 1 92 ? -2.962 -8.931 6.310 1.00 87.00 92 LEU A O 1
ATOM 722 N N . ASN A 1 93 ? -4.301 -7.207 6.844 1.00 87.81 93 ASN A N 1
ATOM 723 C CA . ASN A 1 93 ? -4.761 -6.983 5.477 1.00 87.81 93 ASN A CA 1
ATOM 724 C C . ASN A 1 93 ? -3.629 -6.465 4.576 1.00 87.81 93 ASN A C 1
ATOM 726 O O . ASN A 1 93 ? -3.408 -7.013 3.501 1.00 87.81 93 ASN A O 1
ATOM 730 N N . VAL A 1 94 ? -2.841 -5.490 5.043 1.00 85.69 94 VAL A N 1
ATOM 731 C CA . VAL A 1 94 ? -1.664 -4.989 4.311 1.00 85.69 94 VAL A CA 1
ATOM 732 C C . VAL A 1 94 ? -0.654 -6.112 4.062 1.00 85.69 94 VAL A C 1
ATOM 734 O O . VAL A 1 94 ? -0.222 -6.298 2.927 1.00 85.69 94 VAL A O 1
ATOM 737 N N . LEU A 1 95 ? -0.321 -6.898 5.093 1.00 85.50 95 LEU A N 1
ATOM 738 C CA . LEU A 1 95 ? 0.594 -8.044 5.003 1.00 85.50 95 LEU A CA 1
ATOM 739 C C . LEU A 1 95 ? 0.101 -9.104 4.008 1.00 85.50 95 LEU A C 1
ATOM 741 O O . LEU A 1 95 ? 0.904 -9.702 3.290 1.00 85.50 95 LEU A O 1
ATOM 745 N N . ARG A 1 96 ? -1.216 -9.315 3.931 1.00 80.12 96 ARG A N 1
ATOM 746 C CA . ARG A 1 96 ? -1.839 -10.189 2.932 1.00 80.12 96 ARG A CA 1
ATOM 747 C C . ARG A 1 96 ? -1.673 -9.633 1.519 1.00 80.12 96 ARG A C 1
ATOM 749 O O . ARG A 1 96 ? -1.306 -10.385 0.622 1.00 80.12 96 ARG A O 1
ATOM 756 N N . THR A 1 97 ? -1.900 -8.336 1.328 1.00 78.94 97 THR A N 1
ATOM 757 C CA . THR A 1 97 ? -1.804 -7.677 0.018 1.00 78.94 97 THR A CA 1
ATOM 758 C C . THR A 1 97 ? -0.368 -7.624 -0.506 1.00 78.94 97 THR A C 1
ATOM 760 O O . THR A 1 97 ? -0.156 -7.796 -1.703 1.00 78.94 97 THR A O 1
ATOM 763 N N . VAL A 1 98 ? 0.634 -7.469 0.369 1.00 81.50 98 VAL A N 1
ATOM 764 C CA . VAL A 1 98 ? 2.060 -7.514 -0.022 1.00 81.50 98 VAL A CA 1
ATOM 765 C C . VAL A 1 98 ? 2.622 -8.940 -0.142 1.00 81.50 98 VAL A C 1
ATOM 767 O O . VAL A 1 98 ? 3.809 -9.107 -0.403 1.00 81.50 98 VAL A O 1
ATOM 770 N N . GLY A 1 99 ? 1.793 -9.978 0.031 1.00 68.69 99 GLY A N 1
ATOM 771 C CA . GLY A 1 99 ? 2.182 -11.375 -0.194 1.00 68.69 99 GLY A CA 1
ATOM 772 C C . GLY A 1 99 ? 2.975 -12.030 0.943 1.00 68.69 99 GLY A C 1
ATOM 773 O O . GLY A 1 99 ? 3.494 -13.127 0.763 1.00 68.69 99 GLY A O 1
ATOM 774 N N . ALA A 1 100 ? 3.046 -11.407 2.123 1.00 59.94 100 ALA A N 1
ATOM 775 C CA . ALA A 1 100 ? 3.720 -11.978 3.294 1.00 59.94 100 ALA A CA 1
ATOM 776 C C . ALA A 1 100 ? 2.908 -13.100 3.977 1.00 59.94 100 ALA A C 1
ATOM 778 O O . ALA A 1 100 ? 3.429 -13.815 4.831 1.00 59.94 100 ALA A O 1
ATOM 779 N N . VAL A 1 101 ? 1.636 -13.277 3.600 1.00 58.59 101 VAL A N 1
ATOM 780 C CA . VAL A 1 101 ? 0.775 -14.372 4.066 1.00 58.59 101 VAL A CA 1
ATOM 781 C C . VAL A 1 101 ? 0.447 -15.265 2.875 1.00 58.59 101 VAL A C 1
ATOM 783 O O . VAL A 1 101 ? -0.298 -14.859 1.982 1.00 58.59 101 VAL A O 1
ATOM 786 N N . ALA A 1 102 ? 1.005 -16.480 2.862 1.00 55.41 102 ALA A N 1
ATOM 787 C CA . ALA A 1 102 ? 0.752 -17.480 1.829 1.00 55.41 102 ALA A CA 1
ATOM 788 C C . ALA A 1 102 ? -0.757 -17.730 1.697 1.00 55.41 102 ALA A C 1
ATOM 790 O O . ALA A 1 102 ? -1.399 -18.301 2.581 1.00 55.41 102 ALA A O 1
ATOM 791 N N . THR A 1 103 ? -1.340 -17.281 0.589 1.00 58.38 103 THR A N 1
ATOM 792 C CA . THR A 1 103 ? -2.664 -17.741 0.181 1.00 58.38 103 THR A CA 1
ATOM 793 C C . THR A 1 103 ? -2.469 -19.071 -0.547 1.00 58.38 103 THR A C 1
ATOM 795 O O . THR A 1 103 ? -1.645 -19.134 -1.458 1.00 58.38 103 THR A O 1
ATOM 798 N N . PRO A 1 104 ? -3.163 -20.157 -0.160 1.00 57.28 104 PRO A N 1
ATOM 799 C CA . PRO A 1 104 ? -3.123 -21.393 -0.930 1.00 57.28 104 PRO A CA 1
ATOM 800 C C . PRO A 1 104 ? -3.682 -21.095 -2.323 1.00 57.28 104 PRO A C 1
ATOM 802 O O . PRO A 1 104 ? -4.851 -20.730 -2.468 1.00 57.28 104 PRO A O 1
ATOM 805 N N . ASN A 1 105 ? -2.818 -21.170 -3.334 1.00 66.19 105 ASN A N 1
ATOM 806 C CA . ASN A 1 105 ? -3.134 -20.774 -4.696 1.00 66.19 105 ASN A CA 1
ATOM 807 C C . ASN A 1 105 ? -4.156 -21.769 -5.293 1.00 66.19 105 ASN A C 1
ATOM 809 O O . ASN A 1 105 ? -3.862 -22.963 -5.386 1.00 66.19 105 ASN A O 1
ATOM 813 N N . PRO A 1 106 ? -5.359 -21.335 -5.721 1.00 63.78 106 PRO A N 1
ATOM 814 C CA . PRO A 1 106 ? -6.366 -22.224 -6.312 1.00 63.78 106 PRO A CA 1
ATOM 815 C C . PRO A 1 106 ? -5.889 -22.925 -7.591 1.00 63.78 106 PRO A C 1
ATOM 817 O O . PRO A 1 106 ? -6.450 -23.953 -7.976 1.00 63.78 106 PRO A O 1
ATOM 820 N N . VAL A 1 107 ? -4.872 -22.363 -8.252 1.00 62.56 107 VAL A N 1
ATOM 821 C CA . VAL A 1 107 ? -4.269 -22.908 -9.473 1.00 62.56 107 VAL A CA 1
ATOM 822 C C . VAL A 1 107 ? -3.536 -24.222 -9.188 1.00 62.56 107 VAL A C 1
ATOM 824 O O . VAL A 1 107 ? -3.643 -25.153 -9.980 1.00 62.56 107 VAL A O 1
ATOM 827 N N . GLU A 1 108 ? -2.898 -24.343 -8.024 1.00 63.50 108 GLU A N 1
ATOM 828 C CA . GLU A 1 108 ? -2.139 -25.538 -7.629 1.00 63.50 108 GLU A CA 1
ATOM 829 C C . GLU A 1 108 ? -3.082 -26.728 -7.390 1.00 63.50 108 GLU A C 1
ATOM 831 O O . GLU A 1 108 ? -2.908 -27.799 -7.965 1.00 63.50 108 GLU A O 1
ATOM 836 N N . ARG A 1 109 ? -4.223 -26.484 -6.723 1.00 67.19 109 ARG A N 1
ATOM 837 C CA . ARG A 1 109 ? -5.268 -27.503 -6.520 1.00 67.19 109 ARG A CA 1
ATOM 838 C C . ARG A 1 109 ? -5.847 -28.037 -7.838 1.00 67.19 109 ARG A C 1
ATOM 840 O O . ARG A 1 109 ? -6.242 -29.198 -7.898 1.00 67.19 109 ARG A O 1
ATOM 847 N N . LYS A 1 110 ? -5.951 -27.213 -8.889 1.00 66.00 110 LYS A N 1
ATOM 848 C CA . LYS A 1 110 ? -6.447 -27.687 -10.194 1.00 66.00 110 LYS A CA 1
ATOM 849 C C . LYS A 1 110 ? -5.435 -28.594 -10.892 1.00 66.00 110 LYS A C 1
ATOM 851 O O . LYS A 1 110 ? -5.853 -29.601 -11.455 1.00 66.00 110 LYS A O 1
ATOM 856 N N . MET A 1 111 ? -4.142 -28.281 -10.802 1.00 65.50 111 MET A N 1
ATOM 857 C CA . MET A 1 111 ? -3.082 -29.124 -11.365 1.00 65.50 111 MET A CA 1
ATOM 858 C C . MET A 1 111 ? -2.983 -30.471 -10.635 1.00 65.50 111 MET A C 1
ATOM 860 O O . MET A 1 111 ? -2.881 -31.509 -11.285 1.00 65.50 111 MET A O 1
ATOM 864 N N . ASP A 1 112 ? -3.136 -30.478 -9.308 1.00 66.62 112 ASP A N 1
ATOM 865 C CA . ASP A 1 112 ? -3.127 -31.707 -8.501 1.00 66.62 112 ASP A CA 1
ATOM 866 C C . ASP A 1 112 ? -4.293 -32.647 -8.842 1.00 66.62 112 ASP A C 1
ATOM 868 O O . ASP A 1 112 ? -4.144 -33.871 -8.862 1.00 66.62 112 ASP A O 1
ATOM 872 N N . LEU A 1 113 ? -5.475 -32.080 -9.105 1.00 72.31 113 LEU A N 1
ATOM 873 C CA . LEU A 1 113 ? -6.670 -32.845 -9.463 1.00 72.31 113 LEU A CA 1
ATOM 874 C C . LEU A 1 113 ? -6.614 -33.360 -10.905 1.00 72.31 113 LEU A C 1
ATOM 876 O O . LEU A 1 113 ? -7.028 -34.491 -11.154 1.00 72.31 113 LEU A O 1
ATOM 880 N N . GLU A 1 114 ? -6.092 -32.561 -11.837 1.00 72.81 114 GLU A N 1
ATOM 881 C CA . GLU A 1 114 ? -5.930 -32.958 -13.238 1.00 72.81 114 GLU A CA 1
ATOM 882 C C . GLU A 1 114 ? -4.885 -34.071 -13.389 1.00 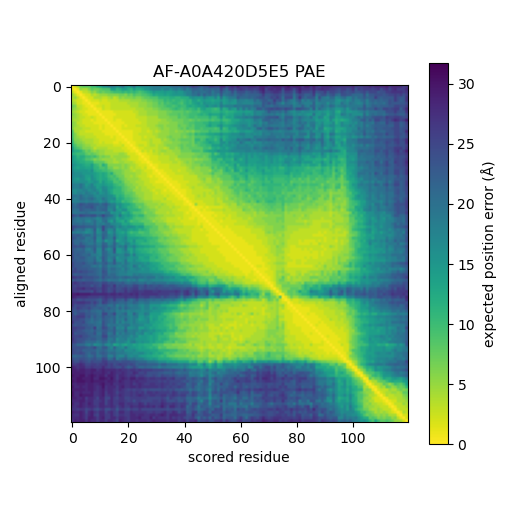72.81 114 GLU A C 1
ATOM 884 O O . GLU A 1 114 ? -5.145 -35.070 -14.060 1.00 72.81 114 GLU A O 1
ATOM 889 N N . ASN A 1 115 ? -3.752 -33.967 -12.687 1.00 73.31 115 ASN A N 1
ATOM 890 C CA . ASN A 1 115 ? -2.716 -34.999 -12.700 1.00 73.31 115 ASN A CA 1
ATOM 891 C C . ASN A 1 115 ? -3.233 -36.326 -12.114 1.00 73.31 115 ASN A C 1
ATOM 893 O O . ASN A 1 115 ? -3.076 -37.390 -12.704 1.00 73.31 115 ASN A O 1
ATOM 897 N N . LYS A 1 116 ? -3.979 -36.261 -11.004 1.00 73.38 116 LYS A N 1
ATOM 898 C CA . LYS A 1 116 ? -4.559 -37.443 -10.345 1.00 73.38 116 LYS A CA 1
ATOM 899 C C . LYS A 1 116 ? -5.687 -38.113 -11.143 1.00 73.38 116 LYS A C 1
ATOM 901 O O . LYS A 1 116 ? -5.993 -39.279 -10.897 1.00 73.38 116 LYS A O 1
ATOM 906 N N . GLY A 1 117 ? -6.320 -37.384 -12.062 1.00 70.62 117 GLY A N 1
ATOM 907 C CA . GLY A 1 117 ? -7.305 -37.919 -13.004 1.00 70.62 117 GLY A CA 1
ATOM 908 C C . GLY A 1 117 ? -6.683 -38.573 -14.239 1.00 70.62 117 GLY A C 1
ATOM 909 O O . GLY A 1 117 ? -7.353 -39.362 -14.892 1.00 70.62 117 GLY A O 1
ATOM 910 N N . LYS A 1 118 ? -5.418 -38.265 -14.546 1.00 67.94 118 LYS A N 1
ATOM 911 C CA . LYS A 1 118 ? -4.676 -38.824 -15.684 1.00 67.94 118 LYS A CA 1
ATOM 912 C C . LYS A 1 118 ? -3.991 -40.158 -15.363 1.00 67.94 118 LYS A C 1
ATOM 914 O O . LYS A 1 118 ? -3.739 -40.940 -16.272 1.00 67.94 118 LYS A O 1
ATOM 919 N N . ASP A 1 119 ? -3.747 -40.414 -14.078 1.00 69.31 119 ASP A N 1
ATOM 920 C CA . ASP A 1 119 ? -3.108 -41.633 -13.561 1.00 69.31 119 ASP A CA 1
ATOM 921 C C . ASP A 1 119 ? -4.107 -42.765 -13.210 1.00 69.31 119 ASP A C 1
ATOM 923 O O . ASP A 1 119 ? -3.732 -43.744 -12.560 1.00 69.31 119 ASP A O 1
ATOM 927 N N . ARG A 1 120 ? -5.386 -42.636 -13.588 1.00 64.69 120 ARG A N 1
ATOM 928 C CA . ARG A 1 120 ? -6.444 -43.647 -13.403 1.00 64.69 120 ARG A CA 1
ATOM 929 C C . ARG A 1 120 ? -7.055 -44.050 -14.734 1.00 64.69 120 ARG A C 1
ATOM 931 O O . ARG A 1 120 ? -7.438 -45.235 -14.835 1.00 64.69 120 ARG A O 1
#

Radius of gyration: 31.07 Å; Cα contacts (8 Å, |Δi|>4): 53; chains: 1; bounding box: 59×50×93 Å

pLDDT: m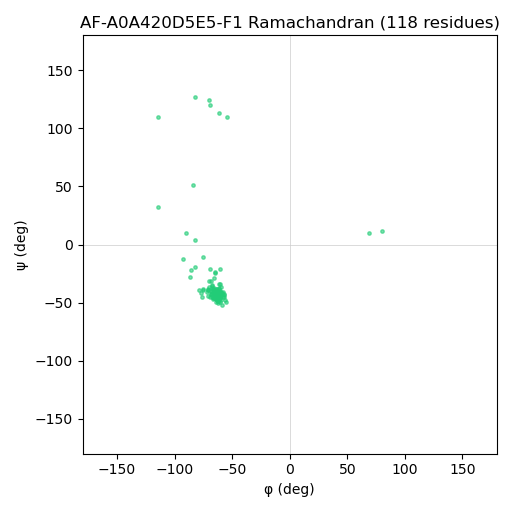ean 82.76, std 9.96, range [55.41, 95.56]

Secondary structure (DSSP, 8-state):
--HHHHHHHHHHHHHHHHHHHHHHHHHHHHHHHHHHHHHHHHHHHHHHHHHHHHHHHHHHHHHHHHHHHHHH--TTHHHHHHHHHHHHHHHHHHHHHTT-S----HHHHHHHHHHHHH--

Sequence (120 aa):
MTDNREESLDERRRRLTAELAQRGIADKAEERDEIRAEETRKGYGMAMKISSEFISAVIVGAILGYLFDHFVGTSPWGMIIMLLLGFCAGVLNVLRTVGAVATPNPVERKMDLENKGKDR

Mean predicted aligned error: 13.29 Å